Protein AF-A0A972DQQ9-F1 (afdb_monomer_lite)

Structure (mmCIF, N/CA/C/O backbone):
data_AF-A0A972DQQ9-F1
#
_entry.id   AF-A0A972DQQ9-F1
#
loop_
_atom_site.group_PDB
_atom_site.id
_atom_site.type_symbol
_atom_site.label_atom_id
_atom_site.label_alt_id
_atom_site.label_comp_id
_atom_site.label_asym_id
_atom_site.label_entity_id
_atom_site.label_seq_id
_atom_site.pdbx_PDB_ins_code
_atom_site.Cartn_x
_atom_site.Cartn_y
_atom_site.Cartn_z
_atom_site.occupancy
_atom_site.B_iso_or_equiv
_atom_site.auth_seq_id
_atom_site.auth_comp_id
_atom_site.auth_asym_id
_atom_site.auth_atom_id
_atom_site.pdbx_PDB_model_num
ATOM 1 N N . VAL A 1 1 ? 5.051 -0.840 -6.164 1.00 54.59 1 VAL A N 1
ATOM 2 C CA . VAL A 1 1 ? 3.808 -0.518 -5.413 1.00 54.59 1 VAL A CA 1
ATOM 3 C C . VAL A 1 1 ? 3.572 0.984 -5.259 1.00 54.59 1 VAL A C 1
ATOM 5 O O . VAL A 1 1 ? 2.415 1.344 -5.121 1.00 54.59 1 VAL A O 1
ATOM 8 N N . GLY A 1 2 ? 4.603 1.847 -5.324 1.00 55.59 2 GLY A N 1
ATOM 9 C CA . GLY A 1 2 ? 4.474 3.304 -5.134 1.00 55.59 2 GLY A CA 1
ATOM 10 C C . GLY A 1 2 ? 3.296 3.914 -5.890 1.00 55.59 2 GLY A C 1
ATOM 11 O O . GLY A 1 2 ? 3.350 3.965 -7.108 1.00 55.59 2 GLY A O 1
ATOM 12 N N . ASP A 1 3 ? 2.252 4.301 -5.155 1.00 77.88 3 ASP A N 1
ATOM 13 C CA . ASP A 1 3 ? 0.975 4.913 -5.581 1.00 77.88 3 ASP A CA 1
ATOM 14 C C . ASP A 1 3 ? -0.189 3.955 -5.911 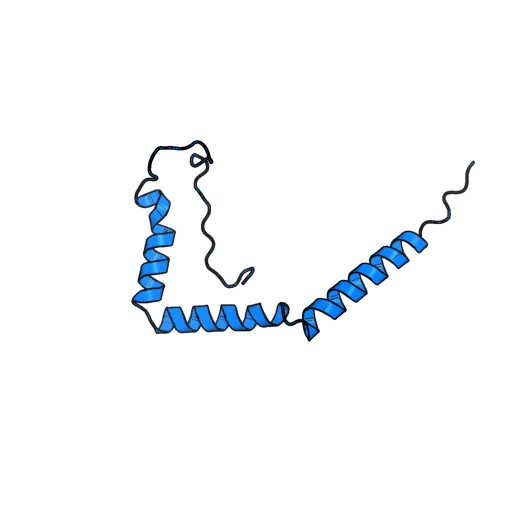1.00 77.88 3 ASP A C 1
ATOM 16 O O . ASP A 1 3 ? -1.330 4.395 -6.010 1.00 77.88 3 ASP A O 1
ATOM 20 N N . ALA A 1 4 ? 0.043 2.645 -6.053 1.00 89.00 4 ALA A N 1
ATOM 21 C CA . ALA A 1 4 ? -1.019 1.670 -6.362 1.00 89.00 4 ALA A CA 1
ATOM 22 C C . ALA A 1 4 ? -1.565 0.915 -5.134 1.00 89.00 4 ALA A C 1
ATOM 24 O O . ALA A 1 4 ? -2.598 0.245 -5.235 1.00 89.00 4 ALA A O 1
ATOM 25 N N . GLY A 1 5 ? -0.857 0.996 -4.004 1.00 91.62 5 GLY A N 1
ATOM 26 C CA . GLY A 1 5 ? -1.275 0.436 -2.718 1.00 91.62 5 GLY A CA 1
ATOM 27 C C . GLY A 1 5 ? -2.158 1.387 -1.905 1.00 91.62 5 GLY A C 1
ATOM 28 O O . GLY A 1 5 ? -2.527 2.463 -2.368 1.00 91.62 5 GLY A O 1
ATOM 29 N N . PHE A 1 6 ? -2.467 0.987 -0.673 1.00 94.19 6 PHE A N 1
ATOM 30 C CA . PHE A 1 6 ? -3.162 1.827 0.301 1.00 94.19 6 PHE A CA 1
ATOM 31 C C . PHE A 1 6 ? -2.146 2.358 1.309 1.00 94.19 6 PHE A C 1
ATOM 33 O O . PHE A 1 6 ? -1.401 1.576 1.901 1.00 94.19 6 PHE A O 1
ATOM 40 N N . LEU A 1 7 ? -2.096 3.679 1.464 1.00 93.19 7 LEU A N 1
ATOM 41 C CA . LEU A 1 7 ? -1.239 4.363 2.422 1.00 93.19 7 LEU A CA 1
ATOM 42 C C . LEU A 1 7 ? -2.130 5.157 3.368 1.00 93.19 7 LEU A C 1
ATOM 44 O O . LEU A 1 7 ? -2.979 5.925 2.922 1.00 93.19 7 LEU A O 1
ATOM 48 N N . PHE A 1 8 ? -1.914 4.963 4.660 1.00 93.50 8 PHE A N 1
ATOM 49 C CA . PHE A 1 8 ? -2.618 5.669 5.718 1.00 93.50 8 PHE A CA 1
ATOM 50 C C . PHE A 1 8 ? -1.577 6.310 6.628 1.00 93.50 8 PHE A C 1
ATOM 52 O O . PHE A 1 8 ? -0.546 5.700 6.926 1.00 93.50 8 PHE A O 1
ATOM 59 N N . GLU A 1 9 ? -1.824 7.557 7.011 1.00 91.12 9 GLU A N 1
ATOM 60 C CA . GLU A 1 9 ? -0.898 8.342 7.818 1.00 91.12 9 GLU A CA 1
ATOM 61 C C . GLU A 1 9 ? -0.887 7.844 9.255 1.00 91.12 9 GLU A C 1
ATOM 63 O O . GLU A 1 9 ? -1.938 7.682 9.865 1.00 91.12 9 GLU A O 1
ATOM 68 N N . ILE A 1 10 ? 0.301 7.631 9.812 1.00 91.06 10 ILE A N 1
ATOM 69 C CA . ILE A 1 10 ? 0.431 7.344 11.238 1.00 91.06 10 ILE A CA 1
ATOM 70 C C . ILE A 1 10 ? 0.060 8.624 12.005 1.00 91.06 10 ILE A C 1
ATOM 72 O O . ILE A 1 10 ? 0.621 9.677 11.693 1.00 91.06 10 ILE A O 1
ATOM 76 N N . PRO A 1 11 ? -0.852 8.565 12.995 1.00 90.25 11 PRO A N 1
ATOM 77 C CA . PRO A 1 11 ? -1.216 9.739 13.780 1.00 90.25 11 PRO A CA 1
ATOM 78 C C . PRO A 1 11 ? 0.006 10.392 14.438 1.00 90.25 11 PRO A C 1
ATOM 80 O O . PRO A 1 11 ? 0.856 9.691 14.980 1.00 90.25 11 PRO A O 1
ATOM 83 N N . GLU A 1 12 ? 0.065 11.727 14.461 1.00 91.06 12 GLU A N 1
ATOM 84 C CA . GLU A 1 12 ? 1.248 12.483 14.922 1.00 91.06 12 GLU A CA 1
ATOM 85 C C . GLU A 1 12 ? 1.687 12.162 16.362 1.00 91.06 12 GLU A C 1
ATOM 87 O O . GLU A 1 12 ? 2.865 12.267 16.695 1.00 91.06 12 GLU A O 1
ATOM 92 N N . TYR A 1 13 ? 0.750 11.757 17.223 1.00 90.56 13 TYR A N 1
ATOM 93 C CA . TYR A 1 13 ? 1.028 11.402 18.619 1.00 90.56 13 TYR A CA 1
ATOM 94 C C . TYR A 1 13 ? 1.678 10.016 18.785 1.00 90.56 13 TYR A C 1
ATOM 96 O O . TYR A 1 13 ? 2.101 9.650 19.886 1.00 90.56 13 TYR A O 1
ATOM 104 N N . ILE A 1 14 ? 1.742 9.220 17.716 1.00 92.38 14 ILE A N 1
ATOM 105 C CA . ILE A 1 14 ? 2.418 7.927 17.701 1.00 92.38 14 ILE A CA 1
ATOM 106 C C . ILE A 1 14 ? 3.876 8.153 17.301 1.00 92.38 14 ILE A C 1
ATOM 108 O O . ILE A 1 14 ? 4.197 8.376 16.135 1.00 92.38 14 ILE A O 1
ATOM 112 N N . THR A 1 15 ? 4.769 8.062 18.282 1.00 93.50 15 THR A N 1
ATOM 113 C CA . THR A 1 15 ? 6.220 8.120 18.102 1.00 93.50 15 THR A CA 1
ATOM 114 C C . THR A 1 15 ? 6.840 6.752 18.402 1.00 93.50 15 THR A C 1
ATOM 116 O O . THR A 1 15 ? 6.174 5.878 18.966 1.00 93.50 15 THR A O 1
ATOM 119 N N . PRO A 1 16 ? 8.121 6.527 18.063 1.00 93.69 16 PRO A N 1
ATOM 120 C CA . PRO A 1 16 ? 8.823 5.298 18.440 1.00 93.69 16 PRO A CA 1
ATOM 121 C C . PRO A 1 16 ? 8.841 5.018 19.954 1.00 93.69 16 PRO A C 1
ATOM 123 O O . PRO A 1 16 ? 8.997 3.872 20.371 1.00 93.69 16 PRO A O 1
ATOM 126 N N . GLU A 1 17 ? 8.686 6.050 20.784 1.00 95.88 17 GLU A N 1
ATOM 127 C CA . GLU A 1 17 ? 8.650 5.967 22.245 1.00 95.88 17 GLU A CA 1
ATOM 128 C C . GLU A 1 17 ? 7.237 5.760 22.808 1.00 95.88 17 GLU A C 1
ATOM 130 O O . GLU A 1 17 ? 7.099 5.436 23.995 1.00 95.88 17 GLU A O 1
ATOM 135 N N . SER A 1 18 ? 6.194 5.935 21.988 1.00 93.19 18 SER A N 1
ATOM 136 C CA . SER A 1 18 ? 4.806 5.753 22.406 1.00 93.19 18 SER A CA 1
ATOM 137 C C . SER A 1 18 ? 4.576 4.317 22.877 1.00 93.19 18 SER A C 1
ATOM 139 O O . SER A 1 18 ? 4.869 3.345 22.182 1.00 93.19 18 SER A O 1
ATOM 141 N N . ARG A 1 19 ? 4.033 4.180 24.091 1.00 93.75 19 ARG A N 1
ATOM 142 C CA . ARG A 1 19 ? 3.633 2.886 24.678 1.00 93.75 19 ARG A CA 1
ATOM 143 C C . ARG A 1 19 ? 2.124 2.714 24.780 1.00 93.75 19 ARG A C 1
ATOM 145 O O . ARG A 1 19 ? 1.648 1.629 25.103 1.00 93.75 19 ARG A O 1
ATOM 152 N N . GLU A 1 20 ? 1.385 3.787 24.541 1.00 91.75 20 GLU A N 1
ATOM 153 C CA . GLU A 1 20 ? -0.067 3.769 24.537 1.00 91.75 20 GLU A CA 1
ATOM 154 C C . GLU A 1 20 ? -0.571 3.156 23.235 1.00 91.75 20 GLU A C 1
ATOM 156 O O . GLU A 1 20 ? -0.023 3.380 22.155 1.00 91.75 20 GLU A O 1
ATOM 161 N N . THR A 1 21 ? -1.614 2.341 23.351 1.00 91.19 21 THR A N 1
ATOM 162 C CA . THR A 1 21 ? -2.260 1.740 22.185 1.00 91.19 21 THR A CA 1
ATOM 163 C C . THR A 1 21 ? -3.090 2.813 21.471 1.00 91.19 21 THR A C 1
ATOM 165 O O . THR A 1 21 ? -3.813 3.542 22.154 1.00 91.19 21 THR A O 1
ATOM 168 N N . PRO A 1 22 ? -3.019 2.926 20.131 1.00 92.50 22 PRO A N 1
ATOM 169 C CA . PRO A 1 22 ? -3.858 3.859 19.386 1.00 92.50 22 PRO A CA 1
ATOM 170 C C . PRO A 1 22 ? -5.342 3.526 19.570 1.00 92.50 22 PRO A C 1
ATOM 172 O O . PRO A 1 22 ? -5.713 2.377 19.827 1.00 92.50 22 PRO A O 1
ATOM 175 N N . THR A 1 23 ? -6.204 4.531 19.423 1.00 94.12 23 THR A N 1
ATOM 176 C CA . THR A 1 23 ? -7.651 4.308 19.502 1.00 94.12 23 THR A CA 1
ATOM 177 C C . THR A 1 23 ? -8.1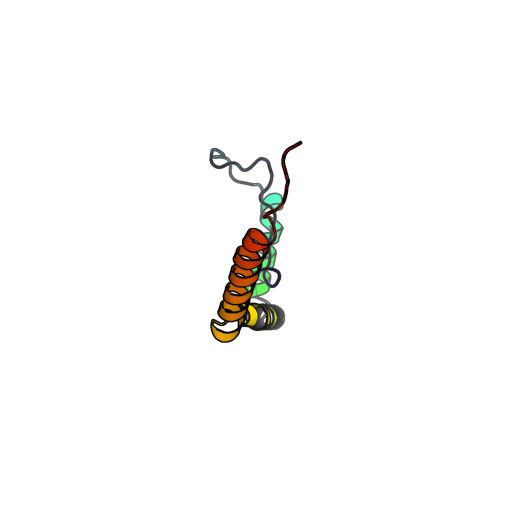57 3.517 18.297 1.00 94.12 23 THR A C 1
ATOM 179 O O . THR A 1 23 ? -7.502 3.445 17.254 1.00 94.12 23 THR A O 1
ATOM 182 N N . ALA A 1 24 ? -9.351 2.935 18.424 1.00 94.50 24 ALA A N 1
ATOM 183 C CA . ALA A 1 24 ? -9.977 2.192 17.335 1.00 94.50 24 ALA A CA 1
ATOM 184 C C . ALA A 1 24 ? -10.204 3.080 16.103 1.00 94.50 24 ALA A C 1
ATOM 186 O O . ALA A 1 24 ? -9.924 2.662 14.984 1.00 94.50 24 ALA A O 1
ATOM 187 N N . GLU A 1 25 ? -10.636 4.325 16.306 1.00 94.56 25 GLU A N 1
ATOM 188 C CA . GLU A 1 25 ? -10.846 5.305 15.238 1.00 94.56 25 GLU A CA 1
ATOM 189 C C . GLU A 1 25 ? -9.536 5.624 14.517 1.00 94.56 25 GLU A C 1
ATOM 191 O O . GLU A 1 25 ? -9.508 5.735 13.293 1.00 94.56 25 GLU A O 1
ATOM 196 N N . ALA A 1 26 ? -8.440 5.718 15.273 1.00 94.06 26 ALA A N 1
ATOM 197 C CA . ALA A 1 26 ? -7.126 6.023 14.733 1.00 94.06 26 ALA A CA 1
ATOM 198 C C . ALA A 1 26 ? -6.562 4.902 13.856 1.00 94.06 26 ALA A C 1
ATOM 200 O O . ALA A 1 26 ? -5.697 5.191 13.043 1.00 94.06 26 ALA A O 1
ATOM 201 N N . VAL A 1 27 ? -7.026 3.654 13.995 1.00 94.88 27 VAL A N 1
ATOM 202 C CA . VAL A 1 27 ? -6.592 2.514 13.161 1.00 94.88 27 VAL A CA 1
ATOM 203 C C . VAL A 1 27 ? -7.676 2.004 12.208 1.00 94.88 27 VAL A C 1
ATOM 205 O O . VAL A 1 27 ? -7.402 1.125 11.385 1.00 94.88 27 VAL A O 1
ATOM 208 N N . ALA A 1 28 ? -8.891 2.553 12.280 1.00 96.12 28 ALA A N 1
ATOM 209 C CA . ALA A 1 28 ? -10.041 2.101 11.501 1.00 96.12 28 ALA A CA 1
ATOM 210 C C . ALA A 1 28 ? -9.760 2.012 9.988 1.00 96.12 28 ALA A C 1
ATOM 212 O O . ALA A 1 28 ? -10.047 0.956 9.421 1.00 96.12 28 ALA A O 1
ATOM 213 N N . PRO A 1 29 ? -9.099 2.994 9.331 1.00 96.50 29 PRO A N 1
ATOM 214 C CA . PRO A 1 29 ? -8.837 2.917 7.891 1.00 96.50 29 PRO A CA 1
ATOM 215 C C . PRO A 1 29 ? -8.047 1.671 7.467 1.00 96.50 29 PRO A C 1
ATOM 217 O O . PRO A 1 29 ? -8.341 1.062 6.434 1.00 96.50 29 PRO A O 1
ATOM 220 N N . TRP A 1 30 ? -7.068 1.251 8.276 1.00 96.56 30 TRP A N 1
ATOM 221 C CA . TRP A 1 30 ? -6.286 0.041 8.022 1.00 96.56 30 TRP A CA 1
ATOM 222 C C . TRP A 1 30 ? -7.153 -1.200 8.186 1.00 96.56 30 TRP A C 1
ATOM 224 O O . TRP A 1 30 ? -7.165 -2.050 7.298 1.00 96.56 30 TRP A O 1
ATOM 234 N N . VAL A 1 31 ? -7.878 -1.298 9.305 1.00 96.88 31 VAL A N 1
ATOM 235 C CA . VAL A 1 31 ? -8.705 -2.469 9.630 1.00 96.88 31 VAL A CA 1
ATOM 236 C C . VAL A 1 31 ? -9.795 -2.661 8.581 1.00 96.88 31 VAL A C 1
ATOM 238 O O . VAL A 1 31 ? -9.932 -3.755 8.041 1.00 96.88 31 VAL A O 1
ATOM 241 N N . GLU A 1 32 ? -10.515 -1.598 8.232 1.00 97.88 32 GLU A N 1
ATOM 242 C CA . GLU A 1 32 ? -11.570 -1.619 7.217 1.00 97.88 32 GLU A CA 1
ATOM 243 C C . GLU A 1 32 ? -11.029 -2.007 5.841 1.00 97.88 32 GLU A C 1
ATOM 245 O O . GLU A 1 32 ? -11.637 -2.809 5.133 1.00 97.88 32 GLU A O 1
ATOM 250 N N . THR A 1 33 ? -9.861 -1.485 5.461 1.00 97.88 33 THR A N 1
ATOM 251 C CA . THR A 1 33 ? -9.245 -1.810 4.169 1.00 97.88 33 THR A CA 1
ATOM 252 C C . THR A 1 33 ? -8.778 -3.258 4.116 1.00 97.88 33 THR A C 1
ATOM 254 O O . THR A 1 33 ? -8.993 -3.924 3.104 1.00 97.88 33 THR A O 1
ATOM 257 N N . ILE A 1 34 ? -8.171 -3.769 5.191 1.00 97.38 34 ILE A N 1
ATOM 258 C CA . ILE A 1 34 ? -7.749 -5.173 5.286 1.00 97.38 34 ILE A CA 1
ATOM 259 C C . ILE A 1 34 ? -8.969 -6.096 5.255 1.00 97.38 34 ILE A C 1
ATOM 261 O O . ILE A 1 34 ? -8.975 -7.049 4.479 1.00 97.38 34 ILE A O 1
ATOM 265 N N . ALA A 1 35 ? -10.007 -5.790 6.038 1.00 98.19 35 ALA A N 1
ATOM 266 C CA . ALA A 1 35 ? -11.251 -6.554 6.044 1.00 98.19 35 ALA A CA 1
ATOM 267 C C . ALA A 1 35 ? -11.876 -6.579 4.645 1.00 98.19 35 ALA A C 1
ATOM 269 O O . ALA A 1 35 ? -12.174 -7.640 4.110 1.00 98.19 35 ALA A O 1
A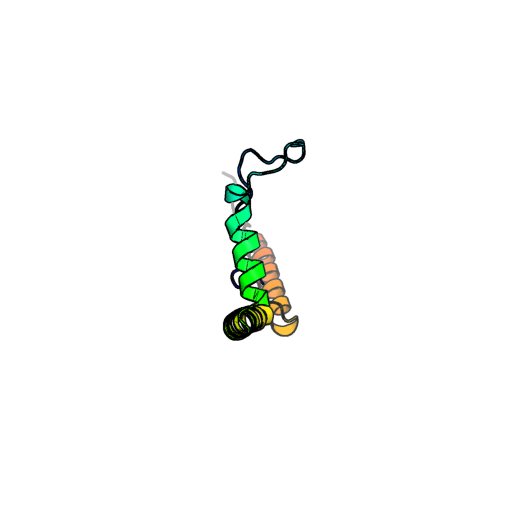TOM 270 N N . ARG A 1 36 ? -11.957 -5.423 3.977 1.00 98.12 36 ARG A N 1
ATOM 271 C CA . ARG A 1 36 ? -12.487 -5.341 2.615 1.00 98.12 36 ARG A CA 1
ATOM 272 C C . ARG A 1 36 ? -11.641 -6.103 1.596 1.00 98.12 36 ARG A C 1
ATOM 274 O O . ARG A 1 36 ? -12.199 -6.724 0.701 1.00 98.12 36 ARG A O 1
ATOM 281 N N . LEU A 1 37 ? -10.313 -6.076 1.707 1.00 97.81 37 LEU A N 1
ATOM 282 C CA . LEU A 1 37 ? -9.436 -6.887 0.852 1.00 97.81 37 LEU A CA 1
ATOM 283 C C . LEU A 1 37 ? -9.655 -8.391 1.049 1.00 97.81 37 LEU A C 1
ATOM 285 O O . LEU A 1 37 ? -9.408 -9.150 0.117 1.00 97.81 37 LEU A O 1
ATOM 289 N N . TRP A 1 38 ? -10.079 -8.812 2.239 1.00 97.88 38 TRP A N 1
ATOM 290 C CA . TRP A 1 38 ? -10.353 -10.210 2.553 1.00 97.88 38 TRP A CA 1
ATOM 291 C C . TRP A 1 38 ? -11.754 -10.645 2.108 1.00 97.88 38 TRP A C 1
AT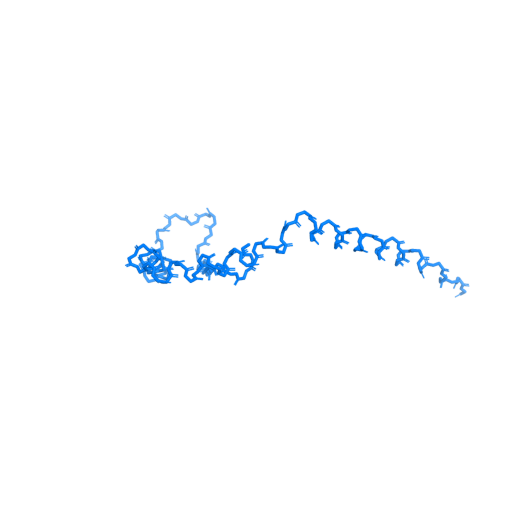OM 293 O O . TRP A 1 38 ? -11.916 -11.722 1.538 1.00 97.88 38 TRP A O 1
ATOM 303 N N . ASP A 1 39 ? -12.755 -9.799 2.346 1.00 98.31 39 ASP A N 1
ATOM 304 C CA . ASP A 1 39 ? -14.170 -10.146 2.187 1.00 98.31 39 ASP A CA 1
ATOM 305 C C . ASP A 1 39 ? -14.732 -9.814 0.791 1.00 98.31 39 ASP A C 1
ATOM 307 O O . ASP A 1 39 ? -15.725 -10.405 0.364 1.00 98.31 39 ASP A O 1
ATOM 311 N N . ASP A 1 40 ? -14.109 -8.887 0.053 1.00 98.38 40 ASP A N 1
ATOM 312 C CA . ASP A 1 40 ? -14.524 -8.467 -1.291 1.00 98.38 40 ASP A CA 1
ATOM 313 C C . ASP A 1 40 ? -13.469 -8.864 -2.338 1.00 98.38 40 ASP A C 1
ATOM 315 O O . ASP A 1 40 ? -12.508 -8.139 -2.624 1.00 98.38 40 ASP A O 1
ATOM 319 N N . GLN A 1 41 ? -13.681 -10.028 -2.961 1.00 98.38 41 GLN A N 1
ATOM 320 C CA . GLN A 1 41 ? -12.790 -10.561 -3.995 1.00 98.38 41 GLN A CA 1
ATOM 321 C C . GLN A 1 41 ? -12.642 -9.611 -5.194 1.00 98.38 41 GLN A C 1
ATOM 323 O O . GLN A 1 41 ? -11.557 -9.491 -5.764 1.00 98.38 41 GLN A O 1
ATOM 328 N N . ALA A 1 42 ? -13.707 -8.904 -5.582 1.00 98.44 42 ALA A N 1
ATOM 329 C CA . ALA A 1 42 ? -13.653 -7.989 -6.719 1.00 98.44 42 ALA A CA 1
ATOM 330 C C . ALA A 1 42 ? -12.780 -6.766 -6.400 1.00 98.44 42 ALA A C 1
ATOM 332 O O . ALA A 1 42 ? -11.997 -6.316 -7.247 1.00 98.44 42 ALA A O 1
ATOM 333 N N . PHE A 1 43 ? -12.877 -6.253 -5.171 1.00 98.00 43 PHE A N 1
ATOM 334 C CA . PHE A 1 43 ? -12.005 -5.195 -4.670 1.00 98.00 43 PHE A CA 1
ATOM 335 C C . PHE A 1 43 ? -10.543 -5.647 -4.601 1.00 98.00 43 PHE A C 1
ATOM 337 O O . PHE A 1 43 ? -9.664 -4.924 -5.088 1.00 98.00 43 PHE A O 1
ATOM 344 N N . TYR A 1 44 ? -10.283 -6.850 -4.081 1.00 97.69 44 TYR A N 1
ATOM 345 C CA . TYR A 1 44 ? -8.948 -7.448 -4.062 1.00 97.69 44 TYR A CA 1
ATOM 346 C C . TYR A 1 44 ? -8.352 -7.562 -5.467 1.00 97.69 44 TYR A C 1
ATOM 348 O O . TYR A 1 44 ? -7.244 -7.082 -5.717 1.00 97.69 44 TYR A O 1
ATOM 356 N N . ASP A 1 45 ? -9.096 -8.126 -6.420 1.00 98.12 45 ASP A N 1
ATOM 357 C CA . ASP A 1 45 ? -8.615 -8.325 -7.786 1.00 98.12 45 ASP A CA 1
ATOM 358 C C . ASP A 1 45 ? -8.314 -6.996 -8.477 1.00 98.12 45 ASP A C 1
ATOM 360 O O . ASP A 1 45 ? -7.306 -6.868 -9.182 1.00 98.12 45 ASP A O 1
ATOM 364 N N . ALA A 1 46 ? -9.166 -5.989 -8.270 1.00 97.12 46 ALA A N 1
ATOM 365 C CA . ALA A 1 46 ? -8.952 -4.649 -8.796 1.00 97.12 46 ALA A CA 1
ATOM 366 C C . ALA A 1 46 ? -7.688 -4.002 -8.212 1.00 97.12 46 ALA A C 1
ATOM 368 O O . ALA A 1 46 ? -6.869 -3.479 -8.972 1.00 97.12 46 ALA A O 1
ATOM 369 N N . ALA A 1 47 ? -7.492 -4.073 -6.892 1.00 96.38 47 ALA A N 1
ATOM 370 C CA . ALA A 1 47 ? -6.276 -3.585 -6.245 1.00 96.38 47 ALA A CA 1
ATOM 371 C C . ALA A 1 47 ? -5.031 -4.341 -6.742 1.00 96.38 47 ALA A C 1
ATOM 373 O O . ALA A 1 47 ? -4.026 -3.724 -7.099 1.00 96.38 47 ALA A O 1
ATOM 374 N N . GLY A 1 48 ? -5.124 -5.666 -6.863 1.00 96.25 48 GLY A N 1
ATOM 375 C CA . GLY A 1 48 ? -4.057 -6.522 -7.368 1.00 96.25 48 GLY A CA 1
ATOM 376 C C . GLY A 1 48 ? -3.651 -6.189 -8.804 1.00 96.25 48 GLY A C 1
ATOM 377 O O . GLY A 1 48 ? -2.457 -6.138 -9.098 1.00 96.25 48 GLY A O 1
ATOM 378 N N . ARG A 1 49 ? -4.614 -5.914 -9.697 1.00 96.88 49 ARG A N 1
ATOM 379 C CA . ARG A 1 49 ? -4.320 -5.474 -11.073 1.00 96.88 49 ARG A CA 1
ATOM 380 C C . ARG A 1 49 ? -3.531 -4.168 -11.087 1.00 96.88 49 ARG A C 1
ATOM 382 O O . ARG A 1 49 ? -2.445 -4.148 -11.660 1.00 96.88 49 ARG A O 1
ATOM 389 N N . ARG A 1 50 ? -3.999 -3.137 -10.372 1.00 95.31 50 ARG A N 1
ATOM 390 C CA . ARG A 1 50 ? -3.295 -1.843 -10.277 1.00 95.31 50 ARG A CA 1
ATOM 391 C C . ARG A 1 50 ? -1.871 -2.006 -9.747 1.00 95.31 50 ARG A C 1
ATOM 393 O O . ARG A 1 50 ? -0.931 -1.431 -10.289 1.00 95.31 50 ARG A O 1
ATOM 400 N N . CYS A 1 51 ? -1.696 -2.816 -8.702 1.00 95.31 51 CYS A N 1
ATOM 401 C CA . CYS A 1 51 ? -0.380 -3.089 -8.129 1.00 95.31 51 CYS A CA 1
ATOM 402 C C . CYS A 1 51 ? 0.563 -3.762 -9.132 1.00 95.31 51 CYS A C 1
ATOM 404 O O . CYS A 1 51 ? 1.726 -3.364 -9.209 1.00 95.31 51 CYS A O 1
ATOM 406 N N . ARG A 1 52 ? 0.077 -4.744 -9.903 1.00 94.94 52 ARG A N 1
ATOM 407 C CA . ARG A 1 52 ? 0.865 -5.426 -10.943 1.00 94.94 52 ARG A CA 1
ATOM 408 C C . ARG A 1 52 ? 1.236 -4.482 -12.081 1.00 94.94 52 ARG A C 1
ATOM 410 O O . ARG A 1 52 ? 2.408 -4.390 -12.415 1.00 94.94 52 ARG A O 1
ATOM 417 N N . GLU A 1 53 ? 0.277 -3.723 -12.600 1.00 94.69 53 GLU A N 1
ATOM 418 C CA . GLU A 1 53 ? 0.523 -2.715 -13.639 1.00 94.69 53 GLU A CA 1
ATOM 419 C C . GLU A 1 53 ? 1.572 -1.692 -13.186 1.00 94.69 53 GLU A C 1
ATOM 421 O O . GLU A 1 53 ? 2.512 -1.384 -13.914 1.00 94.69 53 GLU A O 1
ATOM 426 N N . ARG A 1 54 ? 1.489 -1.216 -11.938 1.00 94.25 54 ARG A N 1
ATOM 427 C CA . ARG A 1 54 ? 2.495 -0.302 -11.385 1.00 94.25 54 ARG A CA 1
ATOM 428 C C . ARG A 1 54 ? 3.848 -0.978 -11.154 1.00 94.25 54 ARG A C 1
ATOM 430 O O . ARG A 1 54 ? 4.884 -0.316 -11.245 1.00 94.25 54 ARG A O 1
ATOM 437 N N . ALA A 1 55 ? 3.856 -2.271 -10.831 1.00 93.38 55 ALA A N 1
ATOM 438 C CA . ALA A 1 55 ? 5.077 -3.048 -10.636 1.00 93.38 55 ALA A CA 1
ATOM 439 C C . ALA A 1 55 ? 5.918 -3.138 -11.920 1.00 93.38 55 ALA A C 1
ATOM 441 O O . ALA A 1 55 ? 7.141 -3.177 -11.824 1.00 93.38 55 ALA A O 1
ATOM 442 N N . GLU A 1 56 ? 5.298 -3.056 -13.101 1.00 94.19 56 GLU A N 1
ATOM 443 C CA . GLU A 1 56 ? 5.991 -3.076 -14.399 1.00 94.19 56 GLU A CA 1
ATOM 444 C C . GLU A 1 56 ? 7.061 -1.982 -14.533 1.00 94.19 56 GLU A C 1
ATOM 446 O O . GLU A 1 56 ? 8.090 -2.190 -15.171 1.00 94.19 56 GLU A O 1
ATOM 451 N N . THR A 1 57 ? 6.884 -0.836 -13.863 1.00 91.88 57 THR A N 1
ATOM 452 C CA . THR A 1 57 ? 7.896 0.239 -13.854 1.00 91.88 57 THR A CA 1
ATOM 453 C C . THR A 1 57 ? 9.220 -0.190 -13.209 1.00 91.88 57 THR A C 1
ATOM 455 O O . THR A 1 57 ? 10.259 0.407 -13.481 1.00 91.88 57 THR A O 1
ATOM 458 N N . TRP A 1 58 ? 9.186 -1.211 -12.354 1.00 91.56 58 TRP A N 1
ATOM 459 C CA . TRP A 1 58 ? 10.337 -1.709 -11.606 1.00 91.56 58 TRP A CA 1
ATOM 460 C C . TRP A 1 58 ? 11.030 -2.887 -12.294 1.00 91.56 58 TRP A C 1
ATOM 462 O O . TRP A 1 58 ? 11.979 -3.431 -11.733 1.00 91.56 58 TRP A O 1
ATOM 472 N N . ARG A 1 59 ? 10.581 -3.302 -13.489 1.00 94.31 59 ARG A N 1
ATOM 473 C CA . ARG A 1 59 ? 11.283 -4.341 -14.250 1.00 94.31 59 ARG A CA 1
ATOM 474 C C . ARG A 1 59 ? 12.713 -3.892 -14.560 1.00 94.31 59 ARG A C 1
ATOM 476 O O . ARG A 1 59 ? 12.883 -2.731 -14.938 1.00 94.31 59 ARG A O 1
ATOM 483 N N . PRO A 1 60 ? 13.722 -4.779 -14.460 1.00 94.06 60 PRO A N 1
ATOM 484 C CA . PRO A 1 60 ? 15.111 -4.430 -14.762 1.00 94.06 60 PRO A CA 1
ATOM 485 C C . PRO A 1 60 ? 15.261 -3.749 -16.127 1.00 94.06 60 PRO A C 1
ATOM 487 O O . PRO A 1 60 ? 15.872 -2.690 -16.223 1.00 94.06 60 PRO A O 1
ATOM 490 N N . ASP A 1 61 ? 14.587 -4.290 -17.141 1.00 96.06 61 ASP A N 1
ATOM 491 C CA . ASP A 1 61 ? 14.598 -3.817 -18.531 1.00 96.06 61 ASP A CA 1
ATOM 492 C C . ASP A 1 61 ? 14.025 -2.395 -18.699 1.00 96.06 61 ASP A C 1
ATOM 494 O O . ASP A 1 61 ? 14.303 -1.716 -19.683 1.00 96.06 61 ASP A O 1
ATOM 498 N N . VAL A 1 62 ? 13.215 -1.934 -17.740 1.00 93.81 62 VAL A N 1
ATOM 499 C CA . VAL A 1 62 ? 12.630 -0.584 -17.712 1.00 93.81 62 VAL A CA 1
ATOM 500 C C . VAL A 1 62 ? 13.436 0.341 -16.804 1.00 93.81 62 VAL A C 1
ATOM 502 O O . VAL A 1 62 ? 13.622 1.516 -17.124 1.00 93.81 62 VAL A O 1
ATOM 505 N N . LEU A 1 63 ? 13.879 -0.167 -15.656 1.00 94.88 63 LEU A N 1
ATOM 506 C CA . LEU A 1 63 ? 14.492 0.621 -14.596 1.00 94.88 63 LEU A CA 1
ATOM 507 C C . LEU A 1 63 ? 15.965 0.928 -14.883 1.00 94.88 63 LEU A C 1
ATOM 509 O O . LEU A 1 63 ? 16.378 2.074 -14.715 1.00 94.88 63 LEU A O 1
ATOM 513 N N . LEU A 1 64 ? 16.744 -0.057 -15.343 1.00 95.56 64 LEU A N 1
ATOM 514 C CA . LEU A 1 64 ? 18.181 0.110 -15.591 1.00 95.56 64 LEU A CA 1
ATOM 515 C C . LEU A 1 64 ? 18.471 1.202 -16.633 1.00 95.56 64 LEU A C 1
ATOM 517 O O . LEU A 1 64 ? 19.225 2.115 -16.295 1.00 95.56 64 LEU A O 1
ATOM 521 N N . PRO A 1 65 ? 17.802 1.246 -17.806 1.00 96.19 65 PRO A N 1
ATOM 522 C CA . PRO A 1 65 ? 18.064 2.300 -18.791 1.00 96.19 65 PRO A CA 1
ATOM 523 C C . PRO A 1 65 ? 17.722 3.710 -18.290 1.00 96.19 65 PRO A C 1
ATOM 525 O O . PRO A 1 65 ? 18.301 4.701 -18.735 1.00 96.19 65 PRO A O 1
ATOM 528 N N . ARG A 1 66 ? 16.765 3.832 -17.356 1.00 93.88 66 ARG A N 1
ATOM 529 C CA . ARG A 1 66 ? 16.422 5.123 -16.738 1.00 93.88 66 ARG A CA 1
ATOM 530 C C . ARG A 1 66 ? 17.535 5.614 -15.823 1.00 93.88 66 ARG A C 1
ATOM 532 O O . ARG A 1 66 ? 17.827 6.805 -15.832 1.00 93.88 66 ARG A O 1
ATOM 539 N N . TYR A 1 67 ? 18.138 4.711 -15.052 1.00 94.56 67 TYR A N 1
ATOM 540 C CA . TYR A 1 67 ? 19.279 5.047 -14.206 1.00 94.56 67 TYR A CA 1
ATOM 541 C C . TYR A 1 67 ? 20.528 5.338 -15.030 1.00 94.56 67 TYR A C 1
ATOM 543 O O . TYR A 1 67 ? 21.185 6.334 -14.754 1.00 94.56 67 TYR A O 1
ATOM 551 N N . GLU A 1 68 ? 20.822 4.539 -16.058 1.00 96.00 68 GLU A N 1
ATOM 552 C CA . GLU A 1 68 ? 21.932 4.800 -16.987 1.00 96.00 68 GLU A CA 1
ATOM 553 C C . GLU A 1 68 ? 21.836 6.215 -17.562 1.00 96.00 68 GLU A C 1
ATOM 555 O O . GLU A 1 68 ? 22.766 7.001 -17.406 1.00 96.00 68 GLU A O 1
ATOM 560 N N . ARG A 1 69 ? 20.664 6.589 -18.093 1.00 94.12 69 ARG A N 1
ATOM 561 C CA . ARG A 1 69 ? 20.419 7.949 -18.586 1.00 94.12 69 ARG A CA 1
ATOM 562 C C . ARG A 1 69 ? 20.597 9.010 -17.503 1.00 94.12 69 ARG A C 1
ATOM 564 O O . ARG A 1 69 ? 21.232 10.026 -17.749 1.00 94.12 69 ARG A O 1
ATOM 571 N N . ALA A 1 70 ? 20.044 8.793 -16.310 1.00 93.38 70 ALA A N 1
ATOM 572 C CA . ALA A 1 70 ? 20.169 9.756 -15.219 1.00 93.38 70 ALA A CA 1
ATOM 573 C C . ALA A 1 70 ? 21.637 9.976 -14.809 1.00 93.38 70 ALA A C 1
ATOM 575 O O . ALA A 1 70 ? 22.035 11.106 -14.532 1.00 93.38 70 ALA A O 1
ATOM 576 N N . PHE A 1 71 ? 22.453 8.917 -14.797 1.00 95.31 71 PHE A N 1
ATOM 577 C CA . PHE A 1 71 ? 23.884 9.023 -14.522 1.00 95.31 71 PHE A CA 1
ATOM 578 C C . PHE A 1 71 ? 24.649 9.684 -15.668 1.00 95.31 71 PHE A C 1
ATOM 580 O O . PHE A 1 71 ? 25.518 10.512 -15.407 1.00 95.31 71 PHE A O 1
ATOM 587 N N . GLU A 1 72 ? 24.321 9.374 -16.923 1.00 95.31 72 GLU A N 1
ATOM 588 C CA . GLU A 1 72 ? 24.882 10.069 -18.085 1.00 95.31 72 GLU A CA 1
ATOM 589 C C . GLU A 1 72 ? 24.585 11.570 -18.028 1.00 95.31 72 GLU A C 1
ATOM 591 O O . GLU A 1 72 ? 25.496 12.379 -18.189 1.00 95.31 72 GLU A O 1
ATOM 596 N N . ASP A 1 73 ? 23.340 11.954 -17.745 1.00 92.25 73 ASP A N 1
ATOM 597 C CA . ASP A 1 73 ? 22.928 13.353 -17.615 1.00 92.25 73 ASP A CA 1
ATOM 598 C C . ASP A 1 73 ? 23.658 14.052 -16.462 1.00 92.25 73 ASP A C 1
ATOM 600 O O . ASP A 1 73 ? 24.101 15.189 -16.625 1.00 92.25 73 ASP A O 1
ATOM 604 N N . LEU A 1 74 ? 23.848 13.375 -15.325 1.00 93.56 74 LEU A N 1
ATOM 605 C CA . LEU A 1 74 ? 24.608 13.906 -14.191 1.00 93.56 74 LEU A CA 1
ATOM 606 C C . LEU A 1 74 ? 26.078 14.144 -14.566 1.00 93.56 74 LEU A C 1
ATOM 608 O O . LEU A 1 74 ? 26.586 15.250 -14.404 1.00 93.56 74 LEU A O 1
ATOM 612 N N . LEU A 1 75 ? 26.744 13.137 -15.134 1.00 93.31 75 LEU A N 1
ATOM 613 C CA . LEU A 1 75 ? 28.155 13.218 -15.523 1.00 93.31 75 LEU A CA 1
ATOM 614 C C . LEU A 1 75 ? 28.388 14.232 -16.653 1.00 93.31 75 LEU A C 1
ATOM 616 O O . LEU A 1 75 ? 29.429 14.888 -16.712 1.00 93.31 75 LEU A O 1
ATOM 620 N N . ASN A 1 76 ? 27.428 14.375 -17.568 1.00 88.31 76 ASN A N 1
ATOM 621 C CA . ASN A 1 76 ? 27.495 15.344 -18.660 1.00 88.31 76 ASN A CA 1
ATOM 622 C C . ASN A 1 76 ? 27.089 16.758 -18.214 1.00 88.31 76 ASN A C 1
ATOM 624 O O . ASN A 1 76 ? 27.577 17.738 -18.779 1.00 88.31 76 ASN A O 1
ATOM 628 N N . GLY A 1 77 ? 26.227 16.873 -17.202 1.00 74.25 77 GLY A N 1
ATOM 629 C CA . GLY A 1 77 ? 25.886 18.119 -16.522 1.00 74.25 77 GLY A CA 1
ATOM 630 C C . GLY A 1 77 ? 27.064 18.673 -15.722 1.00 74.25 77 GLY A C 1
ATOM 631 O O . GLY A 1 77 ? 27.373 19.853 -15.852 1.00 74.25 77 GLY A O 1
ATOM 632 N N . GLU A 1 78 ? 27.795 17.816 -15.003 1.00 60.06 78 GLU A N 1
ATOM 633 C CA . GLU A 1 78 ? 29.059 18.175 -14.342 1.00 60.06 78 GLU A CA 1
ATOM 634 C C . GLU A 1 78 ? 30.133 18.603 -15.354 1.00 60.06 78 GLU A C 1
ATOM 636 O O . GLU A 1 78 ? 30.843 19.583 -15.140 1.00 60.06 78 GLU A O 1
ATOM 641 N N . LYS A 1 79 ? 30.214 17.944 -16.520 1.00 56.00 79 LYS A N 1
ATOM 642 C CA . LYS A 1 79 ? 31.121 18.356 -17.610 1.00 56.00 79 LYS A CA 1
ATOM 643 C C . LYS A 1 79 ? 30.742 19.681 -18.281 1.00 56.00 79 LYS A C 1
ATOM 645 O O . LYS A 1 79 ? 31.560 20.217 -19.026 1.00 56.00 79 LYS A O 1
ATOM 650 N N . ARG A 1 80 ? 29.529 20.201 -18.061 1.00 53.19 80 ARG A N 1
ATOM 651 C CA . ARG A 1 80 ? 29.055 21.479 -18.621 1.00 53.19 80 ARG A CA 1
ATOM 652 C C . ARG A 1 80 ? 29.365 22.700 -17.751 1.00 53.19 80 ARG A C 1
ATOM 654 O O . ARG A 1 80 ? 29.129 23.808 -18.224 1.00 53.19 80 ARG A O 1
ATOM 661 N N . GLU A 1 81 ? 29.952 22.535 -16.564 1.00 54.75 81 GLU A N 1
ATOM 662 C CA . GLU A 1 81 ? 30.533 23.649 -15.801 1.00 54.75 81 GLU A CA 1
ATOM 663 C C . GLU A 1 81 ? 32.077 23.624 -15.835 1.00 54.75 81 GLU A C 1
ATOM 665 O O . GLU A 1 81 ? 32.730 23.247 -14.865 1.00 54.75 81 GLU A O 1
ATOM 670 N N . PRO A 1 82 ? 32.690 24.082 -16.944 1.00 49.78 82 PRO A N 1
ATOM 671 C CA . PRO A 1 82 ? 34.005 24.696 -16.883 1.00 49.78 82 PRO A CA 1
ATOM 672 C C . PRO A 1 82 ? 33.961 26.035 -17.625 1.00 49.78 82 PRO A C 1
ATOM 674 O O . PRO A 1 82 ? 34.297 26.099 -18.797 1.00 49.78 82 PRO A O 1
ATOM 677 N N . ASP A 1 83 ? 33.480 27.086 -16.960 1.00 53.62 83 ASP A N 1
ATOM 678 C CA . ASP A 1 83 ? 33.940 28.469 -17.165 1.00 53.62 83 ASP A CA 1
ATOM 679 C C . ASP A 1 83 ? 33.159 29.420 -16.249 1.00 53.62 83 ASP A C 1
ATOM 681 O O . ASP A 1 83 ? 32.172 30.052 -16.624 1.00 53.62 83 ASP A O 1
ATOM 685 N N . ARG A 1 84 ? 33.643 29.577 -15.015 1.00 50.59 84 ARG A N 1
ATOM 686 C CA . ARG A 1 84 ? 33.573 30.884 -14.355 1.00 50.59 84 ARG A CA 1
ATOM 687 C C . ARG A 1 84 ? 34.992 31.412 -14.300 1.00 50.59 84 ARG A C 1
ATOM 689 O O . ARG A 1 84 ? 35.721 31.189 -13.339 1.00 50.59 84 ARG A O 1
ATOM 696 N N . HIS A 1 85 ? 35.382 32.032 -15.410 1.00 46.41 85 HIS A N 1
ATOM 697 C CA . HIS A 1 85 ? 36.598 32.817 -15.521 1.00 46.41 85 HIS A CA 1
ATOM 698 C C . HIS A 1 85 ? 36.647 33.844 -14.385 1.00 46.41 85 HIS A C 1
ATOM 700 O O . HIS A 1 85 ? 35.733 34.644 -14.191 1.00 46.41 85 HIS A O 1
ATOM 706 N N . THR A 1 86 ? 37.751 33.787 -13.653 1.00 51.56 86 THR A N 1
ATOM 707 C CA . THR A 1 86 ? 38.298 34.851 -12.819 1.00 51.56 86 THR A CA 1
ATOM 708 C C . THR A 1 86 ? 38.258 36.203 -13.532 1.00 51.56 86 THR A C 1
ATOM 710 O O . THR A 1 86 ? 38.786 36.320 -14.641 1.00 51.56 86 THR A O 1
ATOM 713 N N . SER A 1 87 ? 37.730 37.229 -12.868 1.00 49.97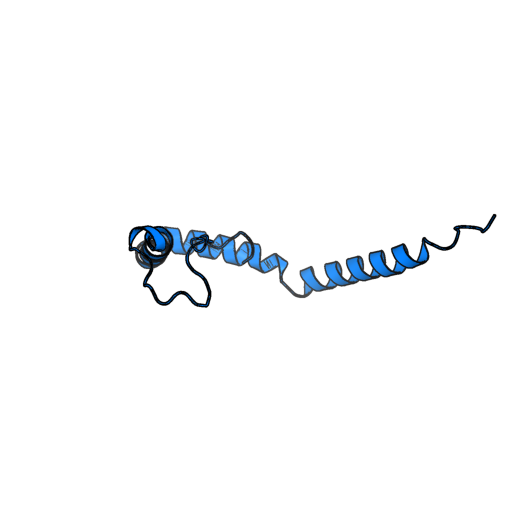 87 SER A N 1
ATOM 714 C CA . SER A 1 87 ? 38.238 38.612 -12.883 1.00 49.97 87 SER A CA 1
ATOM 715 C C . SER A 1 87 ? 37.664 39.371 -11.696 1.00 49.97 87 SER A C 1
ATOM 717 O O . SER A 1 87 ? 36.448 39.217 -11.447 1.00 49.97 87 SER A O 1
#

pLDDT: mean 88.5, std 14.69, range [46.41, 98.44]

Secondary structure (DSSP, 8-state):
-TTTS---PPPTT--TT--SPPPHHHHHHHHHHHHHHHH-HHHHHHHHHHHHHHHGGGSHHHHHHHHHHHHHHHHHHHTT-------

Sequence (87 aa):
VGDAGFLFEIPEYITPESRETPTAEAVAPWVETIARLWDDQAFYDAAGRRCRERAETWRPD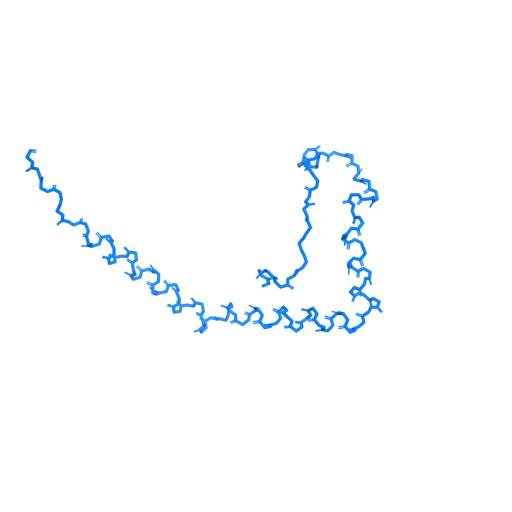VLLPRYERAFEDLLNGEKREPDRHTS

Foldseek 3Di:
DVPLDDDDDQPPPDDPPDPDDDDCVNCVVVVVVVVCCVPPVVVVVVSVVSVVVVCVCVPCVNVVVVVVVVVVCVVVVVVPPDDPDDD

Radius of gyration: 22.67 Å; chains: 1; bounding box: 53×49×44 Å